Protein AF-X1M5L3-F1 (afdb_monomer_lite)

Foldseek 3Di:
DFDWDWDWDDDLFKIKIWIDGHPDT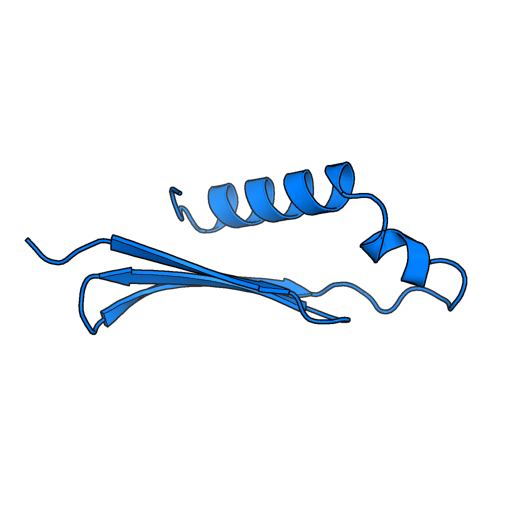PWIFMDTRPPDPPVCSCVVVPVVNVVVVVVVRCVVGVPDD

Secondary structure (DSSP, 8-state):
-PPEEEEEEE-SSEEEEEEEETTEEEEEEEEE-----TTTGGGGG-HHHHHHHHHHHHHHHT---

pLDDT: mean 78.87, std 14.6, range [45.38, 93.81]

Sequence (65 aa):
MARKIVTLEIDTNVIRLMETRGEKVTKWASLALEPTTAEEQEVVLDPLALSTAIKQLMASSGIEG

Organism: NCBI:txid412755

Radius of gyration: 13.37 Å; chains: 1; bounding box: 30×19×42 Å

Structure (mmCIF, N/CA/C/O backbone):
data_AF-X1M5L3-F1
#
_entry.id   AF-X1M5L3-F1
#
loop_
_atom_site.group_PDB
_atom_site.id
_atom_site.type_symbol
_atom_site.label_atom_id
_atom_site.label_alt_id
_atom_site.label_comp_id
_atom_site.label_asym_id
_atom_site.label_entity_id
_atom_site.label_seq_id
_atom_site.pdbx_PDB_ins_code
_atom_site.Cartn_x
_atom_site.Cartn_y
_atom_site.Cartn_z
_atom_site.occupancy
_atom_site.B_iso_or_equiv
_atom_site.auth_seq_id
_atom_site.auth_comp_id
_atom_site.auth_asym_id
_atom_site.auth_atom_id
_atom_site.pdbx_PDB_model_num
ATOM 1 N N . MET A 1 1 ? -11.918 0.740 22.042 1.00 66.06 1 MET A N 1
ATOM 2 C CA . MET A 1 1 ? -11.718 1.490 20.781 1.00 66.06 1 MET A CA 1
ATOM 3 C C . MET A 1 1 ? -11.426 0.492 19.674 1.00 66.06 1 MET A C 1
ATOM 5 O O . MET A 1 1 ? -10.723 -0.472 19.946 1.00 66.06 1 MET A O 1
ATOM 9 N N . ALA A 1 2 ? -11.993 0.665 18.477 1.00 78.50 2 ALA A N 1
ATOM 10 C CA . ALA A 1 2 ? -11.748 -0.260 17.369 1.00 78.50 2 ALA A CA 1
ATOM 11 C C . ALA A 1 2 ? -10.293 -0.144 16.884 1.00 78.50 2 ALA A C 1
ATOM 13 O O . ALA A 1 2 ? -9.780 0.967 16.734 1.00 78.50 2 ALA A O 1
ATOM 14 N N . ARG A 1 3 ? -9.630 -1.286 16.668 1.00 86.56 3 ARG A N 1
ATOM 15 C CA . ARG A 1 3 ? -8.239 -1.339 16.204 1.00 86.56 3 ARG A CA 1
ATOM 16 C C . ARG A 1 3 ? -8.151 -0.786 14.782 1.00 86.56 3 ARG A C 1
ATOM 18 O O . ARG A 1 3 ? -8.979 -1.131 13.942 1.00 86.56 3 ARG A O 1
ATOM 25 N N . LYS A 1 4 ? -7.154 0.067 14.540 1.00 89.38 4 LYS A N 1
ATOM 26 C CA . LYS A 1 4 ? -6.769 0.511 13.199 1.00 89.38 4 LYS A CA 1
ATOM 27 C C . LYS A 1 4 ? -5.883 -0.560 12.561 1.00 89.38 4 LYS A C 1
ATOM 29 O O . LYS A 1 4 ? -4.935 -1.014 13.202 1.00 89.38 4 LYS A O 1
ATOM 34 N N . ILE A 1 5 ? -6.209 -0.969 11.341 1.00 91.56 5 ILE A N 1
ATOM 35 C CA . ILE A 1 5 ? -5.447 -1.935 10.546 1.00 91.56 5 ILE A CA 1
ATOM 36 C C . ILE A 1 5 ? -5.184 -1.298 9.186 1.00 91.56 5 ILE A C 1
ATOM 38 O O . ILE A 1 5 ? -6.097 -0.753 8.572 1.00 91.56 5 ILE A O 1
ATOM 42 N N . VAL A 1 6 ? -3.935 -1.359 8.732 1.00 90.75 6 VAL A N 1
ATOM 43 C CA . VAL A 1 6 ? -3.551 -0.952 7.381 1.00 90.75 6 VAL A CA 1
ATOM 44 C C . VAL A 1 6 ? -3.210 -2.214 6.601 1.00 90.75 6 VAL A C 1
ATOM 46 O O . VAL A 1 6 ? -2.339 -2.982 7.004 1.00 90.75 6 VAL A O 1
ATOM 49 N N . THR A 1 7 ? -3.929 -2.443 5.511 1.00 91.94 7 THR A N 1
ATOM 50 C CA . THR A 1 7 ? -3.722 -3.561 4.594 1.00 91.94 7 THR A CA 1
ATOM 51 C C . THR A 1 7 ? -3.037 -3.039 3.340 1.00 91.94 7 THR A C 1
ATOM 53 O O . THR A 1 7 ? -3.495 -2.065 2.742 1.00 91.94 7 THR A O 1
ATOM 56 N N . LEU A 1 8 ? -1.943 -3.695 2.960 1.00 89.75 8 LEU A N 1
ATOM 57 C CA . LEU A 1 8 ? -1.194 -3.442 1.736 1.00 89.75 8 LEU A CA 1
ATOM 58 C C . LEU A 1 8 ? -1.327 -4.669 0.832 1.00 89.75 8 LEU A C 1
ATOM 60 O O . LEU A 1 8 ? -0.975 -5.775 1.236 1.00 89.75 8 LEU A O 1
ATOM 64 N N . GLU A 1 9 ? -1.823 -4.455 -0.378 1.00 88.38 9 GLU A N 1
ATOM 65 C CA . GLU A 1 9 ? -1.860 -5.442 -1.454 1.00 88.38 9 GLU A CA 1
ATOM 66 C C . GLU A 1 9 ? -0.905 -4.973 -2.554 1.00 88.38 9 GLU A C 1
ATOM 68 O O . GLU A 1 9 ? -0.968 -3.821 -2.987 1.00 88.38 9 GLU A O 1
ATOM 73 N N . ILE A 1 10 ? -0.004 -5.857 -2.976 1.00 82.75 10 ILE A N 1
ATOM 74 C CA . ILE A 1 10 ? 0.933 -5.613 -4.072 1.00 82.75 10 ILE A CA 1
ATOM 75 C C . ILE A 1 10 ? 0.609 -6.641 -5.148 1.00 82.75 10 ILE A C 1
ATOM 77 O O . ILE A 1 10 ? 0.795 -7.839 -4.938 1.00 82.75 10 ILE A O 1
ATOM 81 N N . ASP A 1 11 ? 0.102 -6.156 -6.270 1.00 82.00 11 ASP A N 1
ATOM 82 C CA . ASP A 1 11 ? -0.143 -6.924 -7.483 1.00 82.00 11 ASP A CA 1
ATOM 83 C C . ASP A 1 11 ? 0.894 -6.531 -8.552 1.00 82.00 11 ASP A C 1
ATOM 85 O O . ASP A 1 11 ? 1.687 -5.608 -8.352 1.00 82.00 11 ASP A O 1
ATOM 89 N N . THR A 1 12 ? 0.908 -7.208 -9.701 1.00 74.00 12 THR A N 1
ATOM 90 C CA . THR A 1 12 ? 1.889 -6.932 -10.762 1.00 74.00 12 THR A CA 1
ATOM 91 C C . THR A 1 12 ? 1.701 -5.553 -11.385 1.00 74.00 12 THR A C 1
ATOM 93 O O . THR A 1 12 ? 2.671 -4.945 -11.822 1.00 74.00 12 THR A O 1
ATOM 96 N N . ASN A 1 13 ? 0.464 -5.048 -11.409 1.00 79.25 13 ASN A N 1
ATOM 97 C CA . ASN A 1 13 ? 0.116 -3.801 -12.101 1.00 79.25 13 ASN A CA 1
ATOM 98 C C . ASN A 1 13 ? -0.470 -2.736 -11.167 1.00 79.25 13 ASN A C 1
ATOM 100 O O . ASN A 1 13 ? -0.831 -1.643 -11.605 1.00 79.25 13 ASN A O 1
ATOM 104 N N . VAL A 1 14 ? -0.653 -3.046 -9.884 1.00 82.69 14 VAL A N 1
ATOM 105 C CA . VAL A 1 14 ? -1.287 -2.120 -8.947 1.00 82.69 14 VAL A CA 1
ATOM 106 C C . VAL A 1 14 ? -0.852 -2.394 -7.515 1.00 82.69 14 VAL A C 1
ATOM 108 O O . VAL A 1 14 ? -0.792 -3.533 -7.066 1.00 82.69 14 VAL A O 1
ATOM 111 N N . ILE A 1 15 ? -0.608 -1.324 -6.769 1.00 86.75 15 ILE A N 1
ATOM 112 C CA . ILE A 1 15 ? -0.459 -1.358 -5.316 1.00 86.75 15 ILE A CA 1
ATOM 113 C C . ILE A 1 15 ? -1.724 -0.768 -4.713 1.00 86.75 15 ILE A C 1
ATOM 115 O O . ILE A 1 15 ? -2.154 0.317 -5.112 1.00 86.75 15 ILE A O 1
ATOM 119 N N . ARG A 1 16 ? -2.321 -1.454 -3.739 1.00 90.44 16 ARG A N 1
ATOM 120 C CA . ARG A 1 16 ? -3.503 -0.974 -3.019 1.00 90.44 16 ARG A CA 1
ATOM 121 C C . ARG A 1 16 ? -3.225 -0.883 -1.531 1.00 90.44 16 ARG A C 1
ATOM 123 O O . ARG A 1 16 ? -2.608 -1.758 -0.932 1.00 90.44 16 ARG A O 1
ATOM 130 N N . LEU 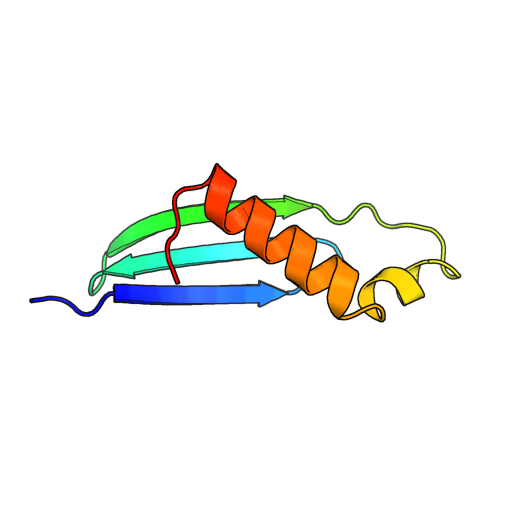A 1 17 ? -3.715 0.193 -0.938 1.00 92.25 17 LEU A N 1
ATOM 131 C CA . LEU A 1 17 ? -3.558 0.524 0.466 1.00 92.25 17 LEU A CA 1
ATOM 132 C C . LEU A 1 17 ? -4.937 0.805 1.047 1.00 92.25 17 LEU A C 1
ATOM 134 O O . LEU A 1 17 ? -5.687 1.621 0.515 1.00 92.25 17 LEU A O 1
ATOM 138 N N . MET A 1 18 ? -5.282 0.125 2.134 1.00 93.81 18 MET A N 1
ATOM 139 C CA . MET A 1 18 ? -6.587 0.251 2.773 1.00 93.81 18 MET A CA 1
ATOM 140 C C . MET A 1 18 ? -6.423 0.386 4.282 1.00 93.81 18 MET A C 1
ATOM 142 O O . MET A 1 18 ? -5.832 -0.472 4.929 1.00 93.81 18 MET A O 1
ATOM 146 N N . GLU A 1 19 ? -6.972 1.453 4.853 1.00 93.06 19 GLU A N 1
ATOM 147 C CA . GLU A 1 19 ? -7.101 1.623 6.296 1.00 93.06 19 GLU A CA 1
ATOM 148 C C . GLU A 1 19 ? -8.502 1.186 6.727 1.00 93.06 19 GLU A C 1
ATOM 150 O O . GLU A 1 19 ? -9.513 1.657 6.197 1.00 93.06 19 GLU A O 1
ATOM 155 N N . THR A 1 20 ? -8.563 0.309 7.721 1.00 92.81 20 THR A N 1
ATOM 156 C CA . THR A 1 20 ? -9.803 -0.101 8.372 1.00 92.81 20 THR A CA 1
ATOM 157 C C . THR A 1 20 ? -9.766 0.224 9.859 1.00 92.81 20 THR A C 1
ATOM 159 O O . THR A 1 20 ? -8.720 0.191 10.514 1.00 92.81 20 THR A O 1
ATOM 162 N N . ARG A 1 21 ? -10.932 0.548 10.418 1.00 91.94 21 AR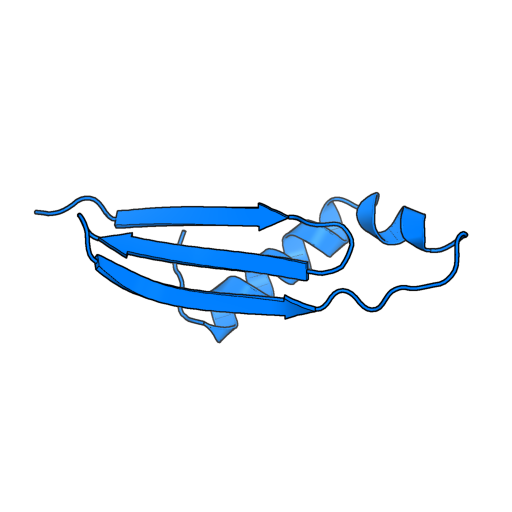G A N 1
ATOM 163 C CA . ARG A 1 21 ? -11.160 0.633 11.864 1.00 91.94 21 ARG A CA 1
ATOM 164 C C . ARG A 1 21 ? -12.365 -0.224 12.220 1.00 91.94 21 ARG A C 1
ATOM 166 O O . ARG A 1 21 ? -13.503 0.148 11.933 1.00 91.94 21 ARG A O 1
ATOM 173 N N . GLY A 1 22 ? -12.117 -1.363 12.864 1.00 89.12 22 GLY A N 1
ATOM 174 C CA . GLY A 1 22 ? -13.154 -2.380 13.056 1.00 89.12 22 GLY A CA 1
ATOM 175 C C . GLY A 1 22 ? -13.619 -2.921 11.702 1.00 89.12 22 GLY A C 1
ATOM 176 O O . GLY A 1 22 ? -12.795 -3.344 10.904 1.00 89.12 22 GLY A O 1
ATOM 177 N N . GLU A 1 23 ? -14.919 -2.856 11.426 1.00 88.69 23 GLU A N 1
ATOM 178 C CA . GLU A 1 23 ? -15.531 -3.370 10.186 1.00 88.69 23 GLU A CA 1
ATOM 179 C C . GLU A 1 23 ? -15.711 -2.291 9.101 1.00 88.69 23 GLU A C 1
ATOM 181 O O . GLU A 1 23 ? -16.376 -2.516 8.093 1.00 88.69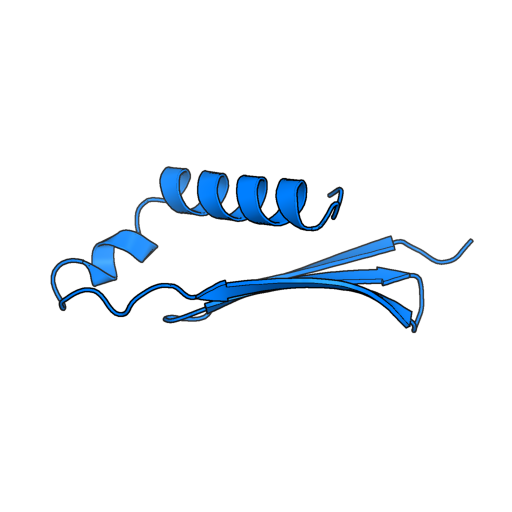 23 GLU A O 1
ATOM 186 N N . LYS A 1 24 ? -15.157 -1.089 9.306 1.00 91.19 24 LYS A N 1
ATOM 187 C CA . LYS A 1 24 ? -15.315 0.043 8.383 1.00 91.19 24 LYS A CA 1
ATOM 188 C C . LYS A 1 24 ? -13.997 0.400 7.712 1.00 91.19 24 LYS A C 1
ATOM 190 O O . LYS A 1 24 ? -12.992 0.597 8.396 1.00 91.19 24 LYS A O 1
ATOM 195 N N . VAL A 1 25 ? -14.033 0.564 6.391 1.00 91.31 25 VAL A N 1
ATOM 196 C CA . VAL A 1 25 ? -12.956 1.198 5.620 1.00 91.31 25 VAL A CA 1
ATOM 197 C C . VAL A 1 25 ? -13.000 2.699 5.885 1.00 91.31 25 VAL A C 1
ATOM 199 O O . VAL A 1 25 ? -14.035 3.336 5.694 1.00 91.31 25 VAL A O 1
ATOM 202 N N . THR A 1 26 ? -11.894 3.258 6.362 1.00 91.69 26 THR A N 1
ATOM 203 C CA . THR A 1 26 ? -11.775 4.687 6.683 1.00 91.69 26 THR A CA 1
ATOM 204 C C . THR A 1 26 ? -11.026 5.450 5.604 1.00 91.69 26 THR A C 1
ATOM 206 O O . THR A 1 26 ? -11.366 6.600 5.334 1.00 91.69 26 THR A O 1
ATOM 209 N N . LYS A 1 27 ? -10.025 4.821 4.982 1.00 91.62 27 LYS A N 1
ATOM 210 C CA . LYS A 1 27 ? -9.231 5.393 3.889 1.00 91.62 27 LYS A CA 1
ATOM 211 C C . LYS A 1 27 ? -8.830 4.290 2.921 1.00 91.62 27 LYS A C 1
ATOM 213 O O . LYS A 1 27 ? -8.636 3.147 3.328 1.00 91.62 27 LYS A O 1
ATOM 218 N N . TRP A 1 28 ? -8.685 4.635 1.652 1.00 92.50 28 TRP A N 1
ATOM 219 C CA . TRP A 1 28 ? -8.199 3.718 0.632 1.00 92.50 28 TRP A CA 1
ATOM 220 C C . TRP A 1 28 ? -7.427 4.495 -0.430 1.00 92.50 28 TRP A C 1
ATOM 222 O O . TRP A 1 28 ? -7.694 5.676 -0.660 1.00 92.50 28 TRP A O 1
ATOM 232 N N . ALA A 1 29 ? -6.450 3.839 -1.041 1.00 89.56 29 ALA A N 1
ATOM 233 C CA . ALA A 1 29 ? -5.596 4.414 -2.061 1.00 89.56 29 ALA A CA 1
ATOM 234 C C . ALA A 1 29 ? -5.100 3.318 -3.000 1.00 89.56 29 ALA A C 1
ATOM 236 O O . ALA A 1 29 ? -4.879 2.181 -2.582 1.00 89.56 29 ALA A O 1
ATOM 237 N N . SER A 1 30 ? -4.896 3.666 -4.263 1.00 87.81 30 SER A N 1
ATOM 238 C CA . SER A 1 30 ? -4.308 2.767 -5.248 1.00 87.81 30 SER A CA 1
ATOM 239 C C . SER A 1 30 ? -3.293 3.510 -6.095 1.00 87.81 30 SER A C 1
ATOM 241 O O . SER A 1 30 ? -3.543 4.646 -6.499 1.00 87.81 30 SER A O 1
ATOM 243 N N . LEU A 1 31 ? -2.190 2.845 -6.402 1.00 84.19 31 LEU A N 1
ATOM 244 C CA . LEU A 1 31 ? -1.184 3.302 -7.345 1.00 84.19 31 LEU A CA 1
ATOM 245 C C . LEU A 1 31 ? -1.101 2.281 -8.475 1.00 84.19 31 LEU A C 1
ATOM 247 O O . LEU A 1 31 ? -0.788 1.119 -8.225 1.00 84.19 31 LEU A O 1
ATOM 251 N N . ALA A 1 32 ? -1.407 2.706 -9.699 1.00 81.25 32 ALA A N 1
ATOM 252 C CA . ALA A 1 32 ? -1.158 1.887 -10.876 1.00 81.25 32 ALA A CA 1
ATOM 253 C C . ALA A 1 32 ? 0.354 1.819 -11.116 1.00 81.25 32 ALA A C 1
ATOM 255 O O . ALA A 1 32 ? 1.031 2.847 -11.117 1.00 81.25 32 ALA A O 1
ATOM 256 N N . LEU A 1 33 ? 0.862 0.607 -11.299 1.00 72.25 33 LEU A N 1
ATOM 257 C CA . LEU A 1 33 ? 2.198 0.359 -11.812 1.00 72.25 33 LEU A CA 1
ATOM 258 C C . LEU A 1 33 ? 2.029 0.209 -13.322 1.00 72.25 33 LEU A C 1
ATOM 260 O O . LEU A 1 33 ? 1.313 -0.685 -13.775 1.00 72.25 33 LEU A O 1
ATOM 264 N N . GLU A 1 34 ? 2.590 1.130 -14.102 1.00 62.06 34 GLU A N 1
ATOM 265 C CA . GLU A 1 34 ? 2.530 0.993 -15.556 1.00 62.06 34 GLU A CA 1
ATOM 266 C C . GLU A 1 34 ? 3.259 -0.299 -15.967 1.00 62.06 34 GLU A C 1
ATOM 268 O O . GLU A 1 34 ? 4.341 -0.574 -15.438 1.00 62.06 34 GLU A O 1
ATOM 273 N N . PRO A 1 35 ? 2.671 -1.123 -16.859 1.00 55.84 35 PRO A N 1
ATOM 274 C CA . PRO A 1 35 ? 3.287 -2.354 -17.325 1.00 55.84 35 PRO A CA 1
ATOM 275 C C . PRO A 1 35 ? 4.451 -1.973 -18.223 1.00 55.84 35 PRO A C 1
ATOM 277 O O . PRO A 1 35 ? 4.307 -1.749 -19.423 1.00 55.84 35 PRO A O 1
ATOM 280 N N . THR A 1 36 ? 5.602 -1.840 -17.601 1.00 52.44 36 THR A N 1
ATOM 281 C CA . THR A 1 36 ? 6.816 -1.475 -18.296 1.00 52.44 36 THR A CA 1
ATOM 282 C C . THR A 1 36 ? 7.466 -2.767 -18.815 1.00 52.44 36 THR A C 1
ATOM 284 O O . THR A 1 36 ? 7.152 -3.870 -18.350 1.00 52.44 36 THR A O 1
ATOM 287 N N . THR A 1 37 ? 8.190 -2.662 -19.927 1.00 45.38 37 THR A N 1
ATOM 288 C CA . THR A 1 37 ? 8.570 -3.758 -20.844 1.00 45.38 37 THR A CA 1
ATOM 289 C C . THR A 1 37 ?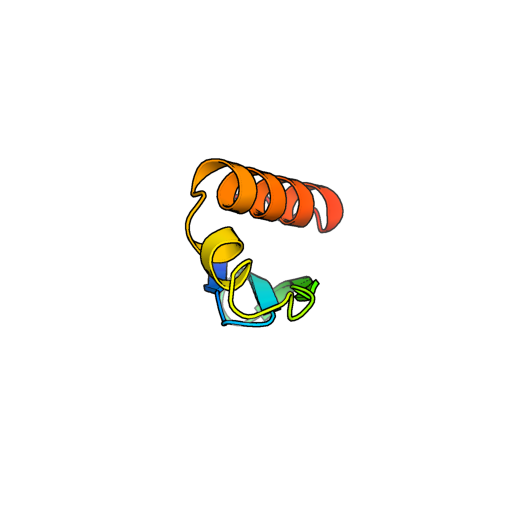 9.239 -4.922 -20.095 1.00 45.38 37 THR A C 1
ATOM 291 O O . THR A 1 37 ? 9.699 -4.738 -18.985 1.00 45.38 37 THR A O 1
ATOM 294 N N . ALA A 1 38 ? 9.315 -6.145 -20.633 1.00 46.75 38 ALA A N 1
ATOM 295 C CA . ALA A 1 38 ? 9.784 -7.333 -19.886 1.00 46.75 38 ALA A CA 1
ATOM 296 C C . ALA A 1 38 ? 11.149 -7.204 -19.152 1.00 46.75 38 ALA A C 1
ATOM 298 O O . ALA A 1 38 ? 11.390 -7.950 -18.208 1.00 46.75 38 ALA A O 1
ATOM 299 N N . GLU A 1 39 ? 12.002 -6.248 -19.531 1.00 49.38 39 GLU A N 1
ATOM 300 C CA . GLU A 1 39 ? 13.262 -5.887 -18.849 1.00 49.38 39 GLU A CA 1
ATOM 301 C C . GLU A 1 39 ? 13.065 -4.989 -17.607 1.00 49.38 39 GLU A C 1
ATOM 303 O O . GLU A 1 39 ? 13.934 -4.863 -16.755 1.00 49.38 39 GLU A O 1
ATOM 308 N N . GLU A 1 40 ? 11.889 -4.392 -17.475 1.00 50.12 40 GLU A N 1
ATOM 309 C CA . GLU A 1 40 ? 11.472 -3.476 -16.424 1.00 50.12 40 GLU A CA 1
ATOM 310 C C . GLU A 1 40 ? 10.396 -4.092 -15.502 1.00 50.12 40 GLU A C 1
ATOM 312 O O . GLU A 1 40 ? 9.981 -3.486 -14.519 1.00 50.12 40 GLU A O 1
ATOM 317 N N . GLN A 1 41 ? 9.995 -5.349 -15.732 1.00 48.19 41 GLN A N 1
ATOM 318 C CA . GLN A 1 41 ? 9.364 -6.168 -14.680 1.00 48.19 41 GLN A CA 1
ATOM 319 C C . GLN A 1 41 ? 10.316 -6.362 -13.483 1.00 48.19 41 GLN A C 1
ATOM 321 O O . GLN A 1 41 ? 9.873 -6.619 -12.364 1.00 48.19 41 GLN A O 1
ATOM 326 N N . GLU A 1 42 ? 11.618 -6.137 -13.695 1.00 46.94 42 GLU A N 1
ATOM 327 C CA . GLU A 1 42 ? 12.631 -5.984 -12.650 1.00 46.94 42 GLU A CA 1
ATOM 328 C C . GLU A 1 42 ? 12.451 -4.707 -11.801 1.00 46.94 42 GLU A C 1
ATOM 330 O O . GLU A 1 42 ? 13.052 -4.581 -10.742 1.00 46.94 42 GLU A O 1
ATOM 335 N N . VAL A 1 43 ? 11.571 -3.769 -12.174 1.00 49.38 43 VAL A N 1
ATOM 336 C CA . VAL A 1 43 ? 11.248 -2.588 -11.347 1.00 49.38 43 VAL A CA 1
ATOM 337 C C . VAL A 1 43 ? 10.394 -2.972 -10.127 1.00 49.38 43 VAL A C 1
ATOM 339 O O . VAL A 1 43 ? 10.419 -2.276 -9.113 1.00 49.38 43 VAL A O 1
ATOM 342 N N . VAL A 1 44 ? 9.735 -4.141 -10.145 1.00 53.19 44 VAL A N 1
ATOM 343 C CA . VAL A 1 44 ? 9.172 -4.760 -8.927 1.00 53.19 44 VAL A CA 1
ATOM 344 C C . VAL A 1 44 ? 10.284 -5.306 -8.004 1.00 53.19 44 VAL A C 1
ATOM 346 O O . VAL A 1 44 ? 10.021 -5.591 -6.836 1.00 53.19 44 VAL A O 1
ATOM 349 N N . LEU A 1 45 ? 11.536 -5.416 -8.473 1.00 56.72 45 LEU A N 1
ATOM 350 C CA . LEU A 1 45 ? 12.657 -5.967 -7.703 1.00 56.72 45 LEU A CA 1
ATOM 351 C C . LEU A 1 45 ? 13.497 -4.934 -6.946 1.00 56.72 45 LEU A C 1
ATOM 353 O O . LEU A 1 45 ? 14.274 -5.374 -6.103 1.00 56.72 45 LEU A O 1
ATOM 357 N N . ASP A 1 46 ? 13.342 -3.616 -7.151 1.00 71.31 46 ASP A N 1
ATOM 358 C CA . ASP A 1 46 ? 14.019 -2.629 -6.292 1.00 71.31 46 ASP A CA 1
ATOM 359 C C . ASP A 1 46 ? 13.182 -2.339 -5.030 1.00 71.31 46 ASP A C 1
ATOM 361 O O . ASP A 1 46 ? 12.201 -1.582 -5.073 1.00 71.31 46 ASP A O 1
ATOM 365 N N . PRO A 1 47 ? 13.538 -2.907 -3.859 1.00 75.56 47 PRO A N 1
ATOM 366 C CA . PRO A 1 47 ? 12.711 -2.795 -2.661 1.00 75.56 47 PRO A CA 1
ATOM 367 C C . PRO A 1 47 ? 12.666 -1.353 -2.140 1.00 75.56 47 PRO A C 1
ATOM 369 O O . PRO A 1 47 ? 11.741 -0.972 -1.418 1.00 75.56 47 PRO A O 1
ATOM 372 N N . LEU A 1 48 ? 13.663 -0.535 -2.500 1.00 81.56 48 LEU A N 1
ATOM 373 C CA . LEU A 1 48 ? 13.770 0.852 -2.075 1.00 81.56 48 LEU A CA 1
ATOM 374 C C . LEU A 1 48 ? 12.786 1.747 -2.839 1.00 81.56 48 LEU A C 1
ATOM 376 O O . LEU A 1 48 ? 12.049 2.508 -2.201 1.00 81.56 48 LEU A O 1
ATOM 380 N N . ALA A 1 49 ? 12.716 1.624 -4.163 1.00 78.44 49 ALA A N 1
ATOM 381 C CA . ALA A 1 49 ? 11.750 2.309 -5.014 1.00 78.44 49 ALA A CA 1
ATOM 382 C C . ALA A 1 49 ? 10.318 1.936 -4.619 1.00 78.44 49 ALA A C 1
ATOM 384 O O . ALA A 1 49 ? 9.490 2.824 -4.397 1.00 78.44 49 ALA A O 1
ATOM 385 N N . LEU A 1 50 ? 10.057 0.644 -4.392 1.00 79.31 50 LEU A N 1
ATOM 386 C CA . LEU A 1 50 ? 8.762 0.161 -3.916 1.00 79.31 50 LEU A CA 1
ATOM 387 C C . LEU A 1 50 ? 8.395 0.763 -2.551 1.00 79.31 50 LEU A C 1
ATOM 389 O O . LEU A 1 50 ? 7.293 1.284 -2.369 1.00 79.31 50 LEU A O 1
ATOM 393 N N . SER A 1 51 ? 9.330 0.767 -1.594 1.00 83.38 51 SER A N 1
ATOM 394 C CA . SER A 1 51 ? 9.093 1.369 -0.275 1.00 83.38 51 SER A CA 1
ATOM 395 C C . SER A 1 51 ? 8.822 2.875 -0.354 1.00 83.38 51 SER A C 1
ATOM 397 O O . SER A 1 51 ? 8.020 3.407 0.416 1.00 83.38 51 SER A O 1
ATOM 399 N N . THR A 1 52 ? 9.463 3.565 -1.299 1.00 85.81 52 THR A N 1
ATOM 400 C CA . THR A 1 52 ? 9.279 5.000 -1.532 1.00 85.81 52 THR A CA 1
ATOM 401 C C . THR A 1 52 ? 7.899 5.272 -2.115 1.00 85.81 52 THR A C 1
ATOM 403 O O . THR A 1 52 ? 7.182 6.123 -1.588 1.00 85.81 52 THR A O 1
ATOM 406 N N . ALA A 1 53 ? 7.485 4.501 -3.122 1.00 83.62 53 ALA A N 1
ATOM 407 C CA . ALA A 1 53 ? 6.161 4.602 -3.727 1.00 83.62 53 ALA A CA 1
ATOM 408 C C . ALA A 1 53 ? 5.042 4.331 -2.706 1.00 83.62 53 ALA A C 1
ATOM 410 O O . ALA A 1 53 ? 4.080 5.094 -2.620 1.00 83.62 53 ALA A O 1
ATOM 411 N N . ILE A 1 54 ? 5.199 3.307 -1.857 1.00 85.19 54 ILE A N 1
ATOM 412 C CA . ILE A 1 54 ? 4.249 3.001 -0.774 1.00 85.19 54 ILE A CA 1
ATOM 413 C C . ILE A 1 54 ? 4.167 4.167 0.220 1.00 85.19 54 ILE A C 1
ATOM 415 O O . ILE A 1 54 ? 3.069 4.607 0.557 1.00 85.19 54 ILE A O 1
ATOM 419 N N . LYS A 1 55 ? 5.305 4.717 0.666 1.00 88.00 55 LYS A N 1
ATOM 420 C CA . LYS A 1 55 ? 5.327 5.870 1.586 1.00 88.00 55 LYS A CA 1
ATOM 421 C C . LYS A 1 55 ? 4.676 7.110 0.977 1.00 88.00 55 LYS A C 1
ATOM 423 O O . LYS A 1 55 ? 3.948 7.816 1.670 1.00 88.00 55 LYS A O 1
ATOM 428 N N . GLN A 1 56 ? 4.909 7.369 -0.307 1.00 86.62 56 GLN A N 1
ATOM 429 C CA . GLN A 1 56 ? 4.265 8.466 -1.030 1.00 86.62 56 GLN A CA 1
ATOM 430 C C . GLN A 1 56 ? 2.751 8.259 -1.132 1.00 86.62 56 GLN A C 1
ATOM 432 O O . GLN A 1 56 ? 1.994 9.197 -0.888 1.00 86.62 56 GLN A O 1
ATOM 437 N N . LEU A 1 57 ? 2.304 7.032 -1.418 1.00 87.00 57 LEU A N 1
ATOM 438 C CA . LEU A 1 57 ? 0.886 6.675 -1.464 1.00 87.00 57 LEU A CA 1
ATOM 439 C C . LEU A 1 57 ? 0.211 6.822 -0.091 1.00 87.00 57 LEU A C 1
ATOM 441 O O . LEU A 1 57 ? -0.914 7.311 0.009 1.00 87.00 57 LEU A O 1
ATOM 445 N N . MET A 1 58 ? 0.900 6.443 0.984 1.00 88.19 58 MET A N 1
ATOM 446 C CA . MET A 1 58 ? 0.435 6.649 2.358 1.00 88.19 58 MET A CA 1
ATOM 447 C C . MET A 1 58 ? 0.312 8.139 2.696 1.00 88.19 58 MET A C 1
ATOM 449 O O . MET A 1 58 ? -0.729 8.574 3.188 1.00 88.19 58 MET A O 1
ATOM 453 N N . ALA A 1 59 ? 1.328 8.940 2.364 1.00 88.12 59 ALA A N 1
ATOM 454 C CA . ALA A 1 59 ? 1.317 10.381 2.603 1.00 88.12 59 ALA A CA 1
ATOM 455 C C . ALA A 1 59 ? 0.203 11.100 1.821 1.00 88.12 59 ALA A C 1
ATOM 457 O O . ALA A 1 59 ? -0.479 11.956 2.382 1.00 88.12 59 ALA A O 1
ATOM 458 N N . SER A 1 60 ? -0.024 10.735 0.554 1.00 86.38 60 SER A N 1
ATOM 459 C CA . SER A 1 60 ? -1.048 11.362 -0.297 1.00 86.38 60 SER A CA 1
ATOM 460 C C . SER A 1 60 ? -2.478 11.000 0.111 1.00 86.38 60 SER A C 1
ATOM 462 O O . SER A 1 60 ? -3.379 11.829 0.018 1.00 86.38 60 SER A O 1
ATOM 464 N N . SER A 1 61 ? -2.688 9.780 0.606 1.00 83.69 61 SER A N 1
ATOM 465 C CA . SER A 1 61 ? -3.989 9.305 1.092 1.00 83.69 61 SER A CA 1
ATOM 466 C C . SER A 1 61 ? -4.258 9.642 2.560 1.00 83.69 61 SER A C 1
ATOM 468 O O . SER A 1 61 ? -5.361 9.426 3.069 1.00 83.69 61 SER A O 1
ATOM 470 N N . GLY A 1 62 ? -3.251 10.164 3.264 1.00 85.56 62 GLY A N 1
ATOM 471 C CA . GLY A 1 62 ? -3.291 10.391 4.703 1.00 85.56 62 GLY A CA 1
ATOM 472 C C . GLY A 1 62 ? -3.399 9.097 5.514 1.00 85.56 62 GLY A C 1
ATOM 473 O O . GLY A 1 62 ? -3.865 9.138 6.654 1.00 85.56 62 GLY A O 1
ATOM 474 N N . ILE A 1 63 ? -3.052 7.943 4.942 1.00 85.00 63 ILE A N 1
ATOM 475 C CA . ILE A 1 63 ? -2.970 6.684 5.681 1.00 85.00 63 ILE A CA 1
ATOM 476 C C . ILE A 1 63 ? -1.683 6.712 6.501 1.00 85.00 63 ILE A C 1
ATOM 478 O O . ILE A 1 63 ? -0.585 6.765 5.960 1.00 85.00 63 ILE A O 1
ATOM 482 N N . GLU A 1 64 ? -1.821 6.659 7.820 1.00 77.75 64 GLU A N 1
ATOM 483 C CA . GLU A 1 64 ? -0.681 6.576 8.742 1.00 77.75 64 GLU A CA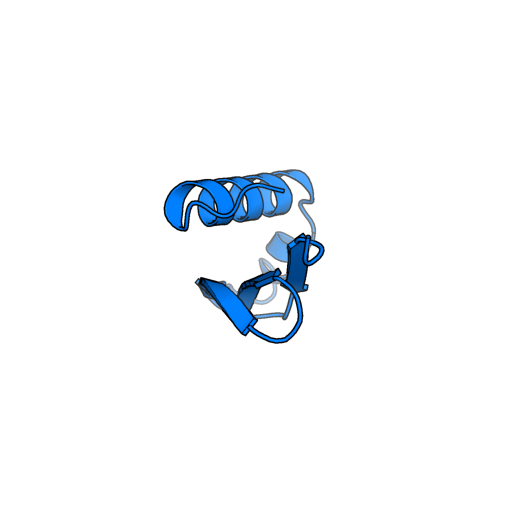 1
ATOM 484 C C . GLU A 1 64 ? -0.496 5.111 9.158 1.00 77.75 64 GLU A C 1
ATOM 486 O O . GLU A 1 64 ? -1.472 4.480 9.572 1.00 77.75 64 GLU A O 1
ATOM 491 N N . GLY A 1 65 ? 0.706 4.556 9.008 1.00 64.12 65 GLY A N 1
ATOM 492 C CA . GLY A 1 65 ? 1.034 3.164 9.357 1.00 64.12 65 GLY A CA 1
ATOM 493 C C . GLY A 1 65 ? 1.742 3.051 10.689 1.00 64.12 65 GLY A C 1
ATOM 494 O O . GLY A 1 65 ? 2.531 3.971 10.997 1.00 64.12 65 GLY A O 1
#